Protein AF-A0A382VIW5-F1 (afdb_monomer)

Foldseek 3Di:
DDDADDDDFAAEQDDDPPVRWDWDCVVDPPDIHIPHDHVVVVCVVCVVPPDYDDDNPDDPPPDDDDPPDPPGHDD

Secondary structure (DSSP, 8-state):
-------PPPS-SSPPPTTT--EESSSSTT-PEE----HHHHHHHTTT-S----------TT--S---S--S---

Solvent-accessible surface area (backbone atoms only — not comparable to full-atom values): 5281 Å² total; per-residue (Å²): 136,88,66,88,76,95,70,80,62,43,45,31,78,52,87,76,54,82,93,67,64,41,74,40,54,81,88,38,88,93,42,82,41,72,76,56,43,23,44,65,56,50,53,60,72,43,62,87,56,92,66,78,86,90,73,93,80,74,76,64,88,84,65,86,72,77,98,71,87,79,84,75,40,68,125

Radius of gyration: 14.44 Å; Cα contacts (8 Å, |Δi|>4): 70; chains: 1; bounding box: 39×27×41 Å

Structure (mmCIF, N/CA/C/O backbone):
data_AF-A0A382VIW5-F1
#
_entry.id   AF-A0A382VIW5-F1
#
loop_
_atom_site.group_PDB
_atom_site.id
_atom_site.type_symbol
_atom_site.label_atom_id
_atom_site.label_alt_id
_atom_site.label_comp_id
_atom_site.label_asym_id
_atom_site.label_entity_id
_atom_site.label_seq_id
_atom_site.pdbx_PDB_ins_code
_atom_site.Cartn_x
_atom_site.Cartn_y
_atom_site.Cartn_z
_atom_site.occupancy
_atom_site.B_iso_or_equiv
_atom_site.auth_seq_id
_atom_site.auth_comp_id
_atom_site.auth_asym_id
_atom_site.auth_atom_id
_atom_site.pdbx_PDB_model_num
ATOM 1 N N . MET A 1 1 ? -24.143 -7.797 1.640 1.00 64.31 1 MET A N 1
ATOM 2 C CA . MET A 1 1 ? -23.704 -6.400 1.834 1.00 64.31 1 MET A CA 1
ATOM 3 C C . MET A 1 1 ? -22.675 -6.118 0.760 1.00 64.31 1 MET A C 1
ATOM 5 O O . MET A 1 1 ? -21.739 -6.895 0.657 1.00 64.31 1 MET A O 1
ATOM 9 N N . ILE A 1 2 ? -22.899 -5.118 -0.090 1.00 65.69 2 ILE A N 1
ATOM 10 C CA . ILE A 1 2 ? -21.912 -4.695 -1.091 1.00 65.69 2 ILE A CA 1
ATOM 11 C C . ILE A 1 2 ? -21.167 -3.523 -0.465 1.00 65.69 2 ILE A C 1
ATOM 13 O O . ILE A 1 2 ? -21.809 -2.566 -0.036 1.00 65.69 2 ILE A O 1
ATOM 17 N N . VAL A 1 3 ? -19.849 -3.646 -0.344 1.00 64.88 3 VAL A N 1
ATOM 18 C CA . VAL A 1 3 ? -18.980 -2.593 0.180 1.00 64.88 3 VAL A CA 1
ATOM 19 C C . VAL A 1 3 ? -18.261 -1.989 -1.015 1.00 64.88 3 VAL A C 1
ATOM 21 O O . VAL A 1 3 ? -17.546 -2.695 -1.721 1.00 64.88 3 VAL A O 1
ATOM 24 N N . ASP A 1 4 ? -18.500 -0.706 -1.258 1.00 68.31 4 ASP A N 1
ATOM 25 C CA . ASP A 1 4 ? -17.750 0.062 -2.246 1.00 68.31 4 ASP A CA 1
ATOM 26 C C . ASP A 1 4 ? -16.563 0.718 -1.538 1.00 68.31 4 ASP A C 1
ATOM 28 O O . ASP A 1 4 ? -16.750 1.510 -0.611 1.00 68.31 4 ASP A O 1
ATOM 32 N N . VAL A 1 5 ? -15.345 0.327 -1.912 1.00 68.31 5 VAL A N 1
ATOM 33 C CA . VAL A 1 5 ? -14.114 0.819 -1.289 1.00 68.31 5 VAL A CA 1
ATOM 34 C C . VAL A 1 5 ? -13.342 1.617 -2.324 1.00 68.31 5 VAL A C 1
ATOM 36 O O . VAL A 1 5 ? -12.859 1.077 -3.318 1.00 68.31 5 VAL A O 1
ATOM 39 N N . HIS A 1 6 ? -13.184 2.913 -2.064 1.00 75.69 6 HIS A N 1
ATOM 40 C CA . HIS A 1 6 ? -12.292 3.750 -2.850 1.00 75.69 6 HIS A CA 1
ATOM 41 C C . HIS A 1 6 ? -10.855 3.586 -2.347 1.00 75.69 6 HIS A C 1
ATOM 43 O O . HIS A 1 6 ? -10.507 4.087 -1.278 1.00 75.69 6 HIS A O 1
ATOM 49 N N . THR A 1 7 ? -10.019 2.894 -3.120 1.00 72.56 7 THR A N 1
ATOM 50 C CA . THR A 1 7 ? -8.592 2.724 -2.821 1.00 72.56 7 THR A CA 1
ATOM 51 C C . THR A 1 7 ? -7.722 3.293 -3.933 1.00 72.56 7 THR A C 1
ATOM 53 O O . THR A 1 7 ? -8.031 3.136 -5.115 1.00 72.56 7 THR A O 1
ATOM 56 N N . HIS A 1 8 ? -6.583 3.878 -3.566 1.00 75.69 8 HIS A N 1
ATOM 57 C CA . HIS A 1 8 ? -5.509 4.130 -4.523 1.00 75.69 8 HIS A CA 1
ATOM 58 C C . HIS A 1 8 ? -4.848 2.808 -4.939 1.00 75.69 8 HIS A C 1
ATOM 60 O O . HIS A 1 8 ? -4.800 1.860 -4.155 1.00 75.69 8 HIS A O 1
ATOM 66 N N . LEU A 1 9 ? -4.351 2.740 -6.178 1.00 76.38 9 LEU A N 1
ATOM 67 C CA . LEU A 1 9 ? -3.598 1.576 -6.645 1.00 76.38 9 LEU A CA 1
ATOM 68 C C . LEU A 1 9 ? -2.299 1.424 -5.837 1.00 76.38 9 LEU A C 1
ATOM 70 O O . LEU A 1 9 ? -1.673 2.448 -5.540 1.00 76.38 9 LEU A O 1
ATOM 74 N N . PRO A 1 10 ? -1.865 0.183 -5.539 1.00 82.31 10 PRO A N 1
ATOM 75 C CA . PRO A 1 10 ? -0.592 -0.056 -4.874 1.00 82.31 10 PRO A CA 1
ATOM 76 C C . PRO A 1 10 ? 0.565 0.602 -5.614 1.00 82.31 10 PRO A C 1
ATOM 78 O O . PRO A 1 10 ? 0.594 0.607 -6.847 1.00 82.31 10 PRO A O 1
ATOM 81 N N . THR A 1 11 ? 1.510 1.161 -4.861 1.00 83.31 11 THR A N 1
ATOM 82 C CA . THR A 1 11 ? 2.647 1.907 -5.421 1.00 83.31 11 THR A CA 1
ATOM 83 C C . THR A 1 11 ? 3.638 1.021 -6.173 1.00 83.31 11 THR A C 1
ATOM 85 O O . THR A 1 11 ? 4.184 1.465 -7.180 1.00 83.31 11 THR A O 1
ATOM 88 N N . HIS A 1 12 ? 3.833 -0.220 -5.719 1.00 85.12 12 HIS A N 1
ATOM 89 C CA . HIS A 1 12 ? 4.799 -1.166 -6.272 1.00 85.12 12 HIS A CA 1
ATOM 90 C C . HIS A 1 12 ? 4.121 -2.521 -6.527 1.00 85.12 12 HIS A C 1
ATOM 92 O O . HIS A 1 12 ? 3.205 -2.889 -5.785 1.00 85.12 12 HIS A O 1
ATOM 98 N N . PRO A 1 13 ? 4.526 -3.259 -7.575 1.00 82.69 13 PRO A N 1
ATOM 99 C CA . PRO A 1 13 ? 4.028 -4.612 -7.794 1.00 82.69 13 PRO A CA 1
ATOM 100 C C . PRO A 1 13 ? 4.538 -5.580 -6.716 1.00 82.69 13 PRO A C 1
ATOM 102 O O . PRO A 1 13 ? 3.746 -6.327 -6.149 1.00 82.69 13 PRO A O 1
ATOM 105 N N . ASP A 1 14 ? 5.827 -5.479 -6.390 1.00 88.81 14 ASP A N 1
ATOM 106 C CA . ASP A 1 14 ? 6.558 -6.347 -5.464 1.00 88.81 14 ASP A CA 1
ATOM 107 C C . ASP A 1 14 ? 7.148 -5.527 -4.300 1.00 88.81 14 ASP A C 1
ATOM 109 O O . ASP A 1 14 ? 6.761 -4.375 -4.093 1.00 88.81 14 ASP A O 1
ATOM 113 N N . GLU A 1 15 ? 8.087 -6.111 -3.547 1.00 91.00 15 GLU A N 1
ATOM 114 C CA . GLU A 1 15 ? 8.765 -5.485 -2.405 1.00 91.00 15 GLU A CA 1
ATOM 115 C C . GLU A 1 15 ? 9.244 -4.055 -2.706 1.00 91.00 15 GLU A C 1
ATOM 117 O O . GLU A 1 15 ? 9.906 -3.791 -3.712 1.00 91.00 15 GLU A O 1
ATOM 122 N N . VAL A 1 16 ? 8.913 -3.128 -1.803 1.00 88.88 16 VAL A N 1
ATOM 123 C CA . VAL A 1 16 ? 9.305 -1.722 -1.924 1.00 88.88 16 VAL A CA 1
ATOM 124 C C . VAL A 1 16 ? 10.799 -1.586 -1.608 1.00 88.88 16 VAL A C 1
ATOM 126 O O . VAL A 1 16 ? 11.206 -1.907 -0.488 1.00 88.88 16 VAL A O 1
ATOM 129 N N . PRO A 1 17 ? 11.628 -1.064 -2.531 1.00 90.19 17 PRO A N 1
ATOM 130 C CA . PRO A 1 17 ? 13.033 -0.790 -2.251 1.00 90.19 17 PRO A CA 1
ATOM 131 C C . PRO A 1 17 ? 13.199 0.171 -1.069 1.00 90.19 17 PRO A C 1
ATOM 133 O O . PRO A 1 17 ? 12.451 1.139 -0.934 1.00 90.19 17 PRO A O 1
ATOM 136 N N . ALA A 1 18 ? 14.200 -0.067 -0.217 1.00 89.38 18 ALA A N 1
ATOM 137 C CA . ALA A 1 18 ? 14.387 0.693 1.023 1.00 89.38 18 ALA A CA 1
ATOM 138 C C . ALA A 1 18 ? 14.557 2.209 0.802 1.00 89.38 18 ALA A C 1
ATOM 140 O O . ALA A 1 18 ? 14.131 3.007 1.633 1.00 89.38 18 ALA A O 1
ATOM 141 N N . ASP A 1 19 ? 15.150 2.611 -0.323 1.0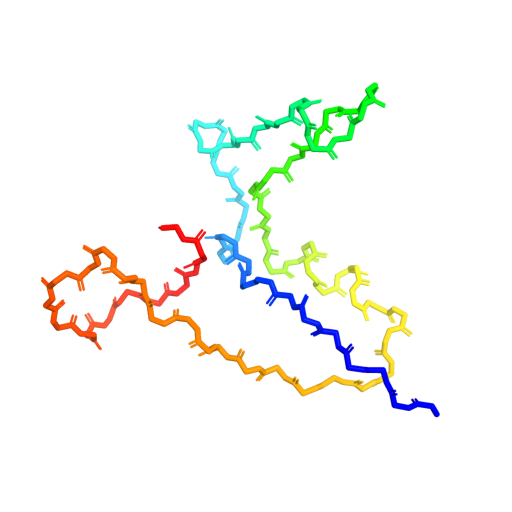0 89.88 19 ASP A N 1
ATOM 142 C CA . ASP A 1 19 ? 15.330 4.009 -0.731 1.00 89.88 19 ASP A CA 1
ATOM 143 C C . ASP A 1 19 ? 14.045 4.665 -1.264 1.00 89.88 19 ASP A C 1
ATOM 145 O O . ASP A 1 19 ? 13.993 5.884 -1.437 1.00 89.88 19 ASP A O 1
ATOM 149 N N . GLN A 1 20 ? 13.004 3.871 -1.513 1.00 85.62 20 GLN A N 1
ATOM 150 C CA . GLN A 1 20 ? 11.718 4.316 -2.046 1.00 85.62 20 GLN A CA 1
ATOM 151 C C . GLN A 1 20 ? 10.612 4.315 -0.991 1.00 85.62 20 GLN A C 1
ATOM 153 O O . GLN A 1 20 ? 9.555 4.895 -1.243 1.00 85.62 20 GLN A O 1
ATOM 158 N N . VAL A 1 21 ? 10.851 3.728 0.188 1.00 89.75 21 VAL A N 1
ATOM 159 C CA . VAL A 1 21 ? 9.894 3.732 1.298 1.00 89.75 21 VAL A CA 1
ATOM 160 C C . VAL A 1 21 ? 9.610 5.166 1.736 1.00 89.75 21 VAL A C 1
ATOM 162 O O . VAL A 1 21 ? 10.516 5.922 2.087 1.00 89.75 21 VAL A O 1
ATOM 165 N N . LYS A 1 22 ? 8.328 5.538 1.742 1.00 87.94 22 LYS A N 1
ATOM 166 C CA . LYS A 1 22 ? 7.872 6.849 2.221 1.00 87.94 22 LYS A CA 1
ATOM 167 C C . LYS A 1 22 ? 6.989 6.678 3.438 1.00 87.94 22 LYS A C 1
ATOM 169 O O . LYS A 1 22 ? 6.046 5.890 3.411 1.00 87.94 22 LYS A O 1
ATOM 174 N N . THR A 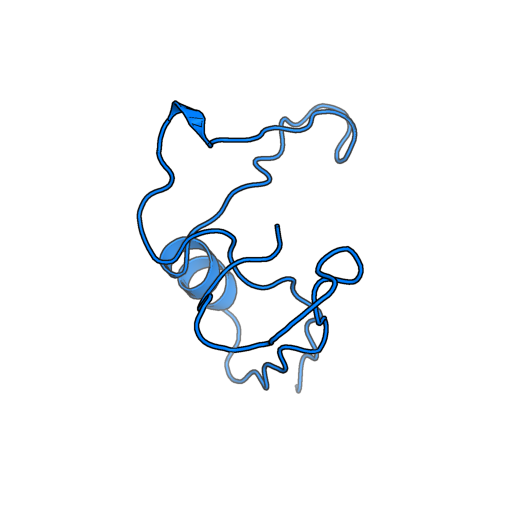1 23 ? 7.263 7.461 4.469 1.00 88.81 23 THR A N 1
ATOM 175 C CA . THR A 1 23 ? 6.458 7.522 5.686 1.00 88.81 23 THR A CA 1
ATOM 176 C C . THR A 1 23 ? 5.942 8.934 5.916 1.00 88.81 23 THR A C 1
ATOM 178 O O . THR A 1 23 ? 6.575 9.905 5.508 1.00 88.81 23 THR A O 1
ATOM 181 N N . GLU A 1 24 ? 4.793 9.043 6.569 1.00 82.56 24 GLU A N 1
ATOM 182 C CA . GLU A 1 24 ? 4.131 10.305 6.877 1.00 82.56 24 GLU A CA 1
ATOM 183 C C . GLU A 1 24 ? 3.588 10.272 8.305 1.00 82.56 24 GLU A C 1
ATOM 185 O O . GLU A 1 24 ? 2.948 9.306 8.715 1.00 82.56 24 GLU A O 1
ATOM 190 N N . GLU A 1 25 ? 3.834 11.339 9.059 1.00 83.81 25 GLU A N 1
ATOM 191 C CA . GLU A 1 25 ? 3.424 11.457 10.467 1.00 83.81 25 GLU A CA 1
ATOM 192 C C . GLU A 1 25 ? 2.200 12.366 10.635 1.00 83.81 25 GLU A C 1
ATOM 194 O O . GLU A 1 25 ? 1.563 12.386 11.688 1.00 83.81 25 GLU A O 1
ATOM 199 N N . THR A 1 26 ? 1.841 13.135 9.600 1.00 80.38 26 THR A N 1
ATOM 200 C CA . THR A 1 26 ? 0.734 14.099 9.686 1.00 80.38 26 THR A CA 1
ATOM 201 C C . THR A 1 26 ? -0.635 13.482 9.412 1.00 80.38 26 THR A C 1
ATOM 203 O O . THR A 1 26 ? -1.643 14.008 9.883 1.00 80.38 26 THR A O 1
ATOM 206 N N . MET A 1 27 ? -0.700 12.359 8.688 1.00 73.31 27 MET A N 1
ATOM 207 C CA . MET A 1 27 ? -1.972 11.721 8.318 1.00 73.31 27 MET A CA 1
ATOM 208 C C . MET A 1 27 ? -2.701 11.088 9.508 1.00 73.31 27 MET A C 1
ATOM 210 O O . MET A 1 27 ? -3.931 11.015 9.506 1.00 73.31 27 MET A O 1
ATOM 214 N N . ARG A 1 28 ? -1.963 10.642 10.531 1.00 74.56 28 ARG A N 1
ATOM 215 C CA . ARG A 1 28 ? -2.513 10.132 11.789 1.00 74.56 28 ARG A CA 1
ATOM 216 C C . ARG A 1 28 ? -1.685 10.637 12.957 1.00 74.56 28 ARG A C 1
ATOM 218 O O . ARG A 1 28 ? -0.513 10.313 13.090 1.00 74.56 28 ARG A O 1
ATOM 225 N N . SER A 1 29 ? -2.315 11.415 13.831 1.00 77.69 29 SER A N 1
ATOM 226 C CA . SER A 1 29 ? -1.638 11.948 15.011 1.00 77.69 29 SER A CA 1
ATOM 227 C C . SER A 1 29 ? -1.145 10.809 15.907 1.00 77.69 29 SER A C 1
ATOM 229 O O . SER A 1 29 ? -1.948 10.034 16.423 1.00 77.69 29 SER A O 1
ATOM 231 N N . GLY A 1 30 ? 0.175 10.723 16.082 1.00 80.56 30 GLY A N 1
ATOM 232 C CA . GLY A 1 30 ? 0.826 9.727 16.935 1.00 80.56 30 GLY A CA 1
ATOM 233 C C . GLY A 1 30 ? 1.195 8.412 16.244 1.00 80.56 30 GLY A C 1
ATOM 234 O O . GLY A 1 30 ? 1.779 7.554 16.900 1.00 80.56 30 GLY A O 1
ATOM 235 N N . GLU A 1 31 ? 0.910 8.255 14.947 1.00 81.81 31 GLU A N 1
ATOM 236 C CA . GLU A 1 31 ? 1.279 7.065 14.176 1.00 81.81 31 GLU A CA 1
ATOM 237 C C . GLU A 1 31 ? 2.055 7.450 12.914 1.00 81.81 31 GLU A C 1
ATOM 239 O O . GLU A 1 31 ? 1.632 8.300 12.133 1.00 81.81 31 GLU A O 1
ATOM 244 N N . VAL A 1 32 ? 3.176 6.767 12.687 1.00 85.56 32 VAL A N 1
ATOM 245 C CA . VAL A 1 32 ? 3.893 6.830 11.413 1.00 85.56 32 VAL A CA 1
ATOM 246 C C . VAL A 1 32 ? 3.147 5.948 10.414 1.00 85.56 32 VAL A C 1
ATOM 248 O O . VAL A 1 32 ? 3.047 4.735 10.604 1.00 85.56 32 VAL A O 1
ATOM 251 N N . VAL A 1 33 ? 2.630 6.541 9.340 1.00 84.69 33 VAL A N 1
ATOM 252 C CA . VAL A 1 33 ? 1.929 5.819 8.272 1.00 84.69 33 VAL A CA 1
ATOM 253 C C . VAL A 1 33 ? 2.883 5.600 7.105 1.00 84.69 33 VAL A C 1
ATOM 255 O O . VAL A 1 33 ? 3.489 6.546 6.610 1.00 84.69 33 VAL A O 1
ATOM 258 N N . THR A 1 34 ? 3.007 4.359 6.634 1.00 87.12 34 THR A N 1
ATOM 259 C CA . THR A 1 34 ? 3.765 4.066 5.407 1.00 87.12 34 THR A CA 1
ATOM 260 C C . THR A 1 34 ? 2.879 4.341 4.193 1.00 87.12 34 THR A C 1
ATOM 262 O O . THR A 1 34 ? 1.771 3.817 4.100 1.00 87.12 34 THR A O 1
ATOM 265 N N . LEU A 1 35 ? 3.355 5.181 3.275 1.00 84.19 35 LEU A N 1
ATOM 266 C CA . LEU A 1 35 ? 2.634 5.594 2.066 1.00 84.19 35 LEU A CA 1
ATOM 267 C C . LEU A 1 35 ? 2.916 4.695 0.858 1.00 84.19 35 LEU A C 1
ATOM 269 O O . LEU A 1 35 ? 2.190 4.744 -0.131 1.00 84.19 35 LEU A O 1
ATOM 273 N N . THR A 1 36 ? 3.987 3.909 0.918 1.00 87.44 36 THR A N 1
ATOM 274 C CA . THR A 1 36 ? 4.362 2.946 -0.117 1.00 87.44 36 THR A CA 1
ATOM 275 C C . THR A 1 36 ? 3.944 1.540 0.271 1.00 87.44 36 THR A C 1
ATOM 277 O O . THR A 1 36 ? 4.281 1.064 1.351 1.00 87.44 36 THR A O 1
ATOM 280 N N . ASN A 1 37 ? 3.244 0.875 -0.636 1.00 87.62 37 ASN A N 1
ATOM 281 C CA . ASN A 1 37 ? 2.684 -0.457 -0.465 1.00 87.62 37 ASN A CA 1
ATOM 282 C C . ASN A 1 37 ? 2.829 -1.317 -1.729 1.00 87.62 37 ASN A C 1
ATOM 284 O O . ASN A 1 37 ? 3.014 -0.803 -2.843 1.00 87.62 37 ASN A O 1
ATOM 288 N N . THR A 1 38 ? 2.699 -2.623 -1.519 1.00 90.19 38 THR A N 1
ATOM 289 C CA . THR A 1 38 ? 2.768 -3.679 -2.535 1.00 90.19 38 THR A CA 1
ATOM 290 C C . THR A 1 38 ? 1.379 -4.218 -2.901 1.00 90.19 38 THR A C 1
ATOM 292 O O . THR A 1 38 ? 0.381 -3.913 -2.237 1.00 90.19 38 THR A O 1
ATOM 295 N N . ILE A 1 39 ? 1.291 -5.049 -3.946 1.00 86.94 39 ILE A N 1
ATOM 296 C CA . ILE A 1 39 ? 0.062 -5.805 -4.246 1.00 86.94 39 ILE A CA 1
ATOM 297 C C . ILE A 1 39 ? -0.279 -6.763 -3.098 1.00 86.94 39 ILE A C 1
ATOM 299 O O . ILE A 1 39 ? -1.448 -6.890 -2.739 1.00 86.94 39 ILE A O 1
ATOM 303 N N . ASP A 1 40 ? 0.722 -7.404 -2.499 1.00 90.12 40 ASP A N 1
ATOM 304 C CA . ASP 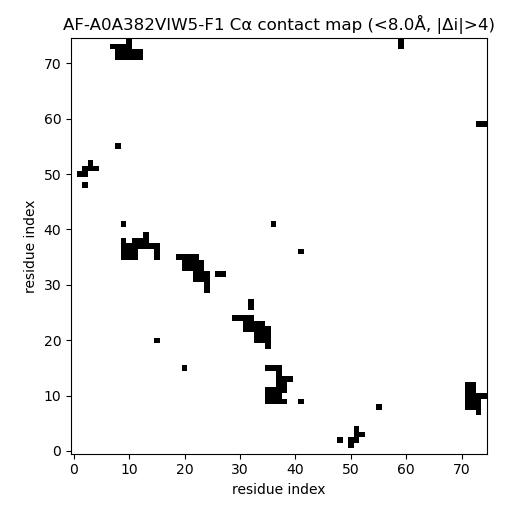A 1 40 ? 0.514 -8.354 -1.404 1.00 90.12 40 ASP A CA 1
ATOM 305 C C . ASP A 1 40 ? -0.066 -7.676 -0.158 1.00 90.12 40 ASP A C 1
ATOM 307 O O . ASP A 1 40 ? -0.953 -8.237 0.489 1.00 90.12 40 ASP A O 1
ATOM 311 N N . ASP A 1 41 ? 0.373 -6.450 0.154 1.00 89.12 41 ASP A N 1
ATOM 312 C CA . ASP A 1 41 ? -0.242 -5.633 1.209 1.00 89.12 41 ASP A CA 1
ATOM 313 C C . ASP A 1 41 ? -1.722 -5.394 0.919 1.00 89.12 41 ASP A C 1
ATOM 315 O O . ASP A 1 41 ? -2.579 -5.613 1.774 1.00 89.12 41 ASP A O 1
ATOM 319 N N . TYR A 1 42 ? -2.029 -5.011 -0.320 1.00 87.31 42 TYR A N 1
ATOM 320 C CA . TYR A 1 42 ? -3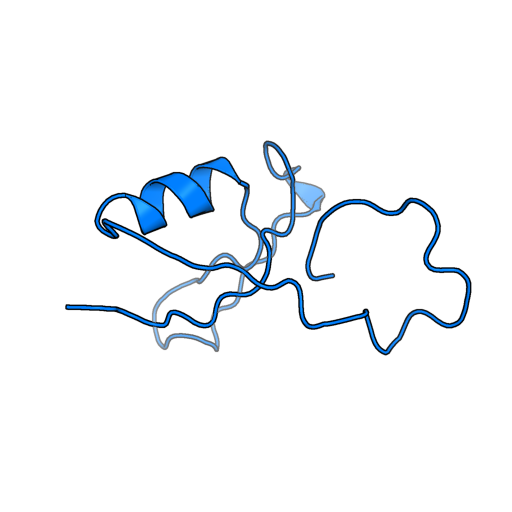.395 -4.747 -0.744 1.00 87.31 42 TYR A CA 1
ATOM 321 C C . TYR A 1 42 ? -4.286 -5.990 -0.640 1.00 87.31 42 TYR A C 1
ATOM 323 O O . TYR A 1 42 ? -5.385 -5.919 -0.096 1.00 87.31 42 TYR A O 1
ATOM 331 N N . LEU A 1 43 ? -3.821 -7.145 -1.125 1.00 88.44 43 LEU A N 1
ATOM 332 C CA . LEU A 1 43 ? -4.578 -8.398 -1.063 1.00 88.44 43 LEU A CA 1
ATOM 333 C C . LEU A 1 43 ? -4.792 -8.874 0.378 1.00 88.44 43 LEU A C 1
ATOM 335 O O . LEU A 1 43 ? -5.873 -9.368 0.699 1.00 88.44 43 LEU A O 1
ATOM 339 N N . ARG A 1 44 ? -3.793 -8.700 1.252 1.00 91.12 44 ARG A N 1
ATOM 340 C CA . ARG A 1 44 ? -3.907 -9.002 2.684 1.00 91.12 44 ARG A CA 1
ATOM 341 C C . ARG A 1 44 ? -4.991 -8.154 3.342 1.00 91.12 44 ARG A C 1
ATOM 343 O O . ARG A 1 44 ? -5.839 -8.696 4.047 1.00 91.12 44 ARG A O 1
ATOM 350 N N . ASP A 1 45 ? -4.987 -6.852 3.088 1.00 87.81 45 ASP A N 1
ATOM 351 C CA . ASP A 1 45 ? -5.932 -5.919 3.707 1.00 87.81 45 ASP A CA 1
ATOM 352 C C . ASP A 1 45 ? -7.348 -6.074 3.135 1.00 87.81 45 ASP A C 1
ATOM 354 O O . ASP A 1 45 ? -8.338 -5.869 3.839 1.00 87.81 45 ASP A O 1
ATOM 358 N N . MET A 1 46 ? -7.456 -6.512 1.879 1.00 87.00 46 MET A N 1
ATOM 359 C CA . MET A 1 46 ? -8.722 -6.853 1.233 1.00 87.00 46 MET A CA 1
ATOM 360 C C . MET A 1 46 ? -9.234 -8.255 1.589 1.00 87.00 46 MET A C 1
ATOM 362 O O . MET A 1 46 ? -10.358 -8.581 1.216 1.00 87.00 46 MET A O 1
ATOM 366 N N . ALA A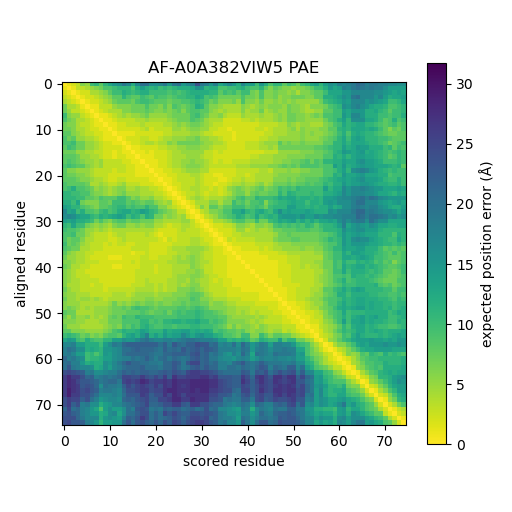 1 47 ? -8.486 -9.077 2.335 1.00 89.44 47 ALA A N 1
ATOM 367 C CA . ALA A 1 47 ? -8.901 -10.435 2.707 1.00 89.44 47 ALA A CA 1
ATOM 368 C C . ALA A 1 47 ? -10.290 -10.535 3.383 1.00 89.44 47 ALA A C 1
ATOM 370 O O . ALA A 1 47 ? -10.986 -11.524 3.148 1.00 89.44 47 ALA A O 1
ATOM 371 N N . PRO A 1 48 ? -10.753 -9.553 4.189 1.00 87.75 48 PRO A N 1
ATOM 372 C CA . PRO A 1 48 ? -12.109 -9.568 4.745 1.00 87.75 48 PRO A CA 1
ATOM 373 C C . PRO A 1 48 ? -13.221 -9.261 3.725 1.00 87.75 48 PR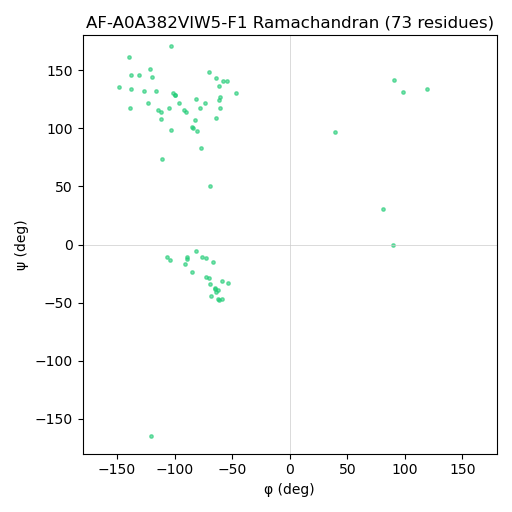O A C 1
ATOM 375 O O . PRO A 1 48 ? -14.403 -9.406 4.045 1.00 87.75 48 PRO A O 1
ATOM 378 N N . VAL A 1 49 ? -12.878 -8.784 2.525 1.00 83.06 49 VAL A N 1
ATOM 379 C CA . VAL A 1 49 ? -13.828 -8.352 1.494 1.00 83.06 49 VAL A CA 1
ATOM 380 C C . VAL A 1 49 ? -14.193 -9.534 0.591 1.00 83.06 49 VAL A C 1
ATOM 382 O O . VAL A 1 49 ? -13.371 -10.023 -0.171 1.00 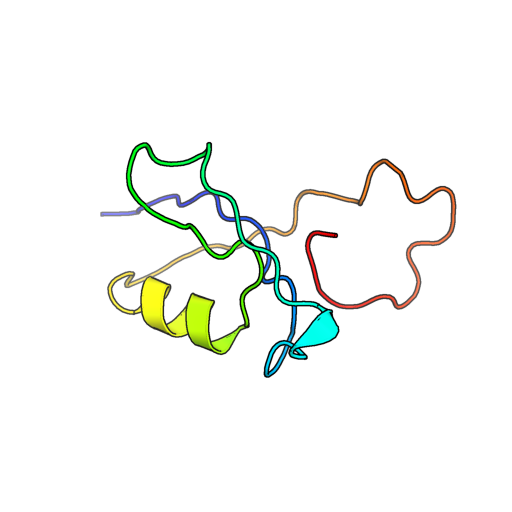83.06 49 VAL A O 1
ATOM 385 N N . ASP A 1 50 ? -15.460 -9.963 0.635 1.00 82.19 50 ASP A N 1
ATOM 386 C CA . ASP A 1 50 ? -15.975 -11.081 -0.183 1.00 82.19 50 ASP A CA 1
ATOM 387 C C . ASP A 1 50 ? -15.937 -10.777 -1.694 1.00 82.19 50 ASP A C 1
ATOM 389 O O . ASP A 1 50 ? -15.604 -11.637 -2.508 1.00 82.19 50 ASP A O 1
ATOM 393 N N . LYS A 1 51 ? -16.293 -9.544 -2.089 1.00 79.06 51 LYS A N 1
ATOM 394 C CA . LYS A 1 51 ? -16.327 -9.092 -3.491 1.00 79.06 51 LYS A CA 1
ATOM 395 C C . LYS A 1 51 ? -16.002 -7.608 -3.588 1.00 79.06 51 LYS A C 1
ATOM 397 O O . LYS A 1 51 ? -16.574 -6.811 -2.848 1.00 79.06 51 LYS A O 1
ATOM 402 N N . ALA A 1 52 ? -15.162 -7.247 -4.554 1.00 75.62 52 ALA A N 1
ATOM 403 C CA . ALA A 1 52 ? -14.833 -5.865 -4.887 1.00 75.62 52 ALA A CA 1
ATOM 404 C C . ALA A 1 52 ? -14.792 -5.674 -6.410 1.00 75.62 52 ALA A C 1
ATOM 406 O O . ALA A 1 52 ? -14.382 -6.572 -7.146 1.00 75.62 52 ALA A O 1
ATOM 407 N N . PHE A 1 53 ? -15.195 -4.492 -6.874 1.00 70.88 53 PHE A N 1
ATOM 408 C CA . PHE A 1 53 ? -14.996 -4.045 -8.251 1.00 70.88 53 PHE A CA 1
ATOM 409 C C . PHE A 1 53 ? -13.994 -2.896 -8.228 1.00 70.88 53 PHE A C 1
ATOM 411 O O . PHE A 1 53 ? -14.273 -1.848 -7.653 1.00 70.88 53 PHE A O 1
ATOM 418 N N . LEU A 1 54 ? -12.818 -3.106 -8.817 1.00 71.00 54 LEU A N 1
ATOM 419 C CA . LEU A 1 54 ? -11.740 -2.124 -8.804 1.00 71.00 54 LEU A CA 1
ATOM 420 C C . LEU A 1 54 ? -11.684 -1.393 -10.141 1.00 71.00 54 LEU A C 1
ATOM 422 O O . LEU A 1 54 ? -11.619 -2.019 -11.199 1.00 71.00 54 LEU A O 1
ATOM 426 N N . PHE A 1 55 ? -11.633 -0.066 -10.083 1.00 67.06 55 PHE A N 1
ATOM 427 C CA . PHE A 1 55 ? -11.460 0.783 -11.254 1.00 67.06 55 PHE A CA 1
ATOM 428 C C . PHE A 1 55 ? -10.225 1.669 -11.065 1.00 67.06 55 PHE A C 1
ATOM 430 O O . PHE A 1 55 ? -10.150 2.462 -10.128 1.00 67.06 55 PHE A O 1
ATOM 437 N N . GLY A 1 56 ? -9.253 1.572 -11.974 1.00 63.34 56 GLY A N 1
ATOM 438 C CA . GLY A 1 56 ? -8.122 2.500 -12.029 1.00 63.34 56 GLY A CA 1
ATOM 439 C C . GLY A 1 56 ? -8.551 3.827 -12.654 1.00 63.34 56 GLY A C 1
ATOM 440 O O . GLY A 1 56 ? -8.398 4.009 -13.856 1.00 63.34 56 GLY A O 1
ATOM 441 N N . ILE A 1 57 ? -9.139 4.734 -11.867 1.00 60.53 57 ILE A N 1
ATOM 442 C CA . ILE A 1 57 ? -9.805 5.940 -12.407 1.00 60.53 57 ILE A CA 1
ATOM 443 C C . ILE A 1 57 ? -8.854 7.144 -12.562 1.00 60.53 57 ILE A C 1
ATOM 445 O O . ILE A 1 57 ? -9.200 8.108 -13.237 1.00 60.53 57 ILE A O 1
ATOM 449 N N . ALA A 1 58 ? -7.642 7.115 -12.001 1.00 58.09 58 ALA A N 1
ATOM 450 C CA . ALA A 1 58 ? -6.748 8.275 -12.024 1.00 58.09 58 ALA A CA 1
ATOM 451 C C . ALA A 1 58 ? -5.612 8.143 -13.064 1.00 58.09 58 ALA A C 1
ATOM 453 O O . ALA A 1 58 ? -4.576 7.547 -12.758 1.00 58.09 58 ALA A O 1
ATOM 454 N N . PRO A 1 59 ? -5.733 8.739 -14.268 1.00 56.44 59 PRO A N 1
ATOM 455 C CA . PRO A 1 59 ? -4.556 9.094 -15.055 1.00 56.44 59 PRO A CA 1
ATOM 456 C C . PRO A 1 59 ? -3.718 10.101 -14.258 1.00 56.44 59 PRO A C 1
ATOM 458 O O . PRO A 1 59 ? -4.274 11.027 -13.674 1.00 56.44 59 PRO A O 1
ATOM 461 N N . ARG A 1 60 ? -2.389 9.935 -14.214 1.00 59.97 60 ARG A N 1
ATOM 462 C CA . ARG A 1 60 ? -1.496 10.830 -13.456 1.0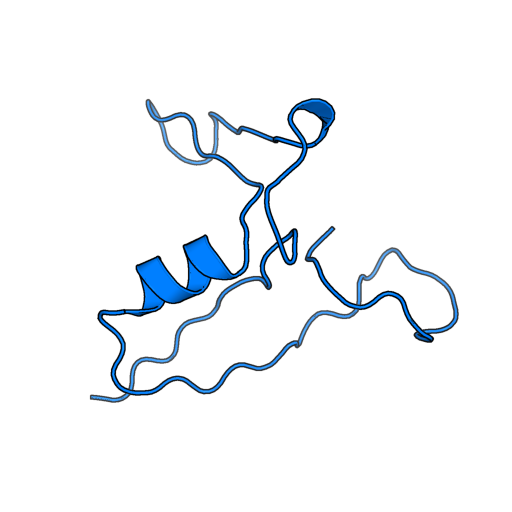0 59.97 60 ARG A CA 1
ATOM 463 C C . ARG A 1 60 ? -1.551 12.243 -14.064 1.00 59.97 60 ARG A C 1
ATOM 465 O O . ARG A 1 60 ? -1.007 12.434 -15.152 1.00 59.97 60 ARG A O 1
ATOM 472 N N . PRO A 1 61 ? -2.166 13.244 -13.401 1.00 53.53 61 PRO A N 1
ATOM 473 C CA . PRO A 1 61 ? -2.449 14.543 -14.021 1.00 53.53 61 PRO A CA 1
ATOM 474 C C . PRO A 1 61 ? -1.188 15.360 -14.358 1.00 53.53 61 PRO A C 1
ATOM 476 O O . PRO A 1 61 ? -1.258 16.307 -15.137 1.00 53.53 61 PRO A O 1
ATOM 479 N N . TRP A 1 62 ? -0.028 14.992 -13.803 1.00 56.84 62 TRP A N 1
ATOM 480 C CA . TRP A 1 62 ? 1.274 15.594 -14.113 1.00 56.84 62 TRP A CA 1
ATOM 481 C C . TRP A 1 62 ? 2.019 14.930 -15.282 1.00 56.84 62 TRP A C 1
ATOM 483 O O . TRP A 1 62 ? 3.009 15.493 -15.753 1.00 56.84 62 TRP A O 1
ATOM 493 N N . LEU A 1 63 ? 1.574 13.773 -15.784 1.00 58.00 63 LEU A N 1
ATOM 494 C CA . LEU A 1 63 ? 2.178 13.145 -16.961 1.00 58.00 63 LEU A CA 1
ATOM 495 C C . LEU A 1 63 ? 1.588 13.754 -18.240 1.00 58.00 63 LEU A C 1
ATOM 497 O O . LEU A 1 63 ? 0.490 13.414 -18.675 1.00 58.00 63 LEU A O 1
ATOM 501 N N . LYS A 1 64 ? 2.334 14.677 -18.857 1.00 53.97 64 LYS A N 1
ATOM 502 C CA . LYS A 1 64 ? 2.046 15.182 -20.206 1.00 53.97 64 LYS A CA 1
ATOM 503 C C . LYS A 1 64 ? 2.669 14.242 -21.242 1.00 53.97 64 LYS A C 1
ATOM 505 O O . LYS A 1 64 ? 3.860 14.352 -21.508 1.00 53.97 64 LYS A O 1
ATOM 510 N N . GLY A 1 65 ? 1.863 13.372 -21.847 1.00 55.66 65 GLY A N 1
ATOM 511 C CA . GLY A 1 65 ? 2.255 12.594 -23.028 1.00 55.66 65 GLY A CA 1
ATOM 512 C C . GLY A 1 65 ? 2.222 11.078 -22.832 1.00 55.66 65 GLY A C 1
ATOM 513 O O . GLY A 1 65 ? 2.690 10.566 -21.825 1.00 55.66 65 GLY A O 1
ATOM 514 N N . GLU A 1 66 ? 1.623 10.426 -23.831 1.00 50.81 66 GLU A N 1
ATOM 515 C CA . GLU A 1 66 ? 1.596 8.994 -24.167 1.00 50.81 66 GLU A CA 1
ATOM 516 C C . GLU A 1 66 ? 1.496 7.992 -23.002 1.00 50.81 66 GLU A C 1
ATOM 518 O O . GLU A 1 66 ? 2.475 7.551 -22.409 1.00 50.81 66 GLU A O 1
ATOM 523 N N . PHE A 1 67 ? 0.255 7.556 -22.755 1.00 56.44 67 PHE A N 1
ATOM 524 C CA . PHE A 1 67 ? -0.132 6.419 -21.912 1.00 56.44 67 PHE A CA 1
ATOM 525 C C . PHE A 1 67 ? 0.275 5.072 -22.533 1.00 56.44 67 PHE A C 1
ATOM 527 O O . PHE A 1 67 ? -0.551 4.173 -22.686 1.00 56.44 67 PHE A O 1
ATOM 534 N N . GLN A 1 68 ? 1.532 4.932 -22.940 1.00 49.31 68 GLN A N 1
ATOM 535 C CA . GLN A 1 68 ? 2.075 3.657 -23.378 1.00 49.31 68 GLN A CA 1
ATOM 536 C C . GLN A 1 68 ? 3.118 3.198 -22.361 1.00 49.31 68 GLN A C 1
ATOM 538 O O . GLN A 1 68 ? 4.207 3.749 -22.241 1.00 49.31 68 GLN A O 1
ATOM 543 N N . ASP A 1 69 ? 2.718 2.171 -21.613 1.00 50.03 69 ASP A N 1
ATOM 544 C CA . ASP A 1 69 ? 3.619 1.179 -21.025 1.00 50.03 69 ASP A CA 1
ATOM 545 C C . ASP A 1 69 ? 4.365 1.529 -19.722 1.00 50.03 69 ASP A C 1
ATOM 547 O O . ASP A 1 69 ? 5.441 1.010 -19.442 1.00 50.03 69 ASP A O 1
ATOM 551 N N . ARG A 1 70 ? 3.778 2.366 -18.854 1.00 50.38 70 ARG A N 1
ATOM 552 C CA . ARG A 1 70 ? 4.203 2.458 -17.440 1.00 50.38 70 ARG A CA 1
ATOM 553 C C . ARG A 1 70 ? 3.126 1.890 -16.528 1.00 50.38 70 ARG A C 1
ATOM 555 O O . ARG A 1 70 ? 2.350 2.601 -15.896 1.00 50.38 70 ARG A O 1
ATOM 562 N N . THR A 1 71 ? 3.056 0.569 -16.570 1.00 56.03 71 THR A N 1
ATOM 563 C CA . THR A 1 71 ? 2.250 -0.320 -15.739 1.00 56.03 71 THR A CA 1
ATOM 564 C C . THR A 1 71 ? 2.631 -0.177 -14.259 1.00 56.03 71 THR A C 1
ATOM 566 O O . THR A 1 71 ? 3.797 -0.352 -13.929 1.00 56.03 71 THR A O 1
ATOM 569 N N . PHE A 1 72 ? 1.638 0.072 -13.393 1.00 47.78 72 PHE A N 1
ATOM 570 C CA . PHE A 1 72 ? 1.678 0.130 -11.913 1.00 47.78 72 PHE A CA 1
ATOM 571 C C . PHE A 1 72 ? 1.956 1.481 -11.207 1.00 47.78 72 PHE A C 1
ATOM 573 O O . PHE A 1 72 ? 2.776 2.289 -11.634 1.00 47.78 72 PHE A O 1
ATOM 580 N N . GLY A 1 73 ? 1.250 1.707 -10.083 1.00 48.53 73 GLY A N 1
ATOM 581 C CA . GLY A 1 73 ? 1.559 2.745 -9.086 1.00 48.53 73 GLY A CA 1
ATOM 582 C C . GLY A 1 73 ? 0.769 4.058 -9.153 1.00 48.53 73 GLY A C 1
ATOM 583 O O . GLY A 1 73 ? 0.702 4.709 -10.201 1.00 48.53 73 GLY A O 1
ATOM 584 N N . ALA A 1 74 ? 0.235 4.501 -8.007 1.00 40.31 74 ALA A N 1
ATOM 585 C CA . ALA A 1 74 ? -0.068 5.911 -7.748 1.00 40.31 74 ALA A CA 1
ATOM 586 C C . ALA A 1 74 ? 1.227 6.640 -7.326 1.00 40.31 74 ALA A C 1
ATOM 588 O O . ALA A 1 74 ? 1.637 6.559 -6.172 1.00 40.31 74 ALA A O 1
ATOM 589 N N . GL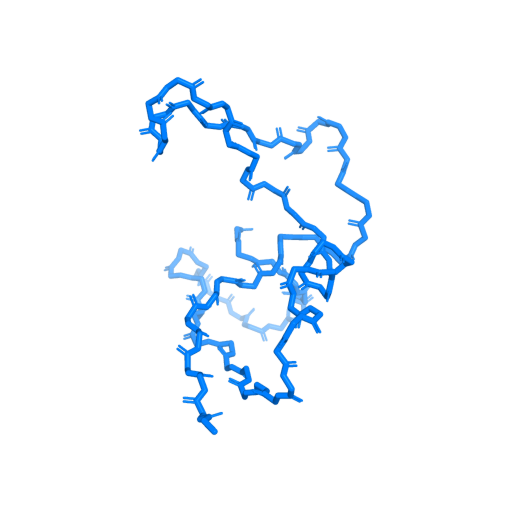Y A 1 75 ? 1.880 7.321 -8.276 1.00 46.00 75 GLY A N 1
ATOM 590 C CA . GLY A 1 75 ? 3.101 8.116 -8.054 1.00 46.00 75 GLY A CA 1
ATOM 591 C C . GLY A 1 75 ? 3.938 8.282 -9.309 1.00 46.00 75 GLY A C 1
ATOM 592 O O . GLY A 1 75 ? 4.742 7.374 -9.597 1.00 46.00 75 GLY A O 1
#

pLDDT: mean 74.44, std 14.48, range [40.31, 91.12]

Sequence (75 aa):
MIVDVHTHLPTHPDEVPADQVKTEETMRSGEVVTLTNTIDDYLRDMAPVDKAFLFGIAPRPWLKGEFQDRTFGAG

Organism: NCBI:txid408172

Mean predicted aligned error: 9.57 Å